Protein AF-A0A970NNS0-F1 (afdb_monomer)

pLDDT: mean 78.17, std 20.93, range [29.55, 96.88]

Solvent-accessible surface area (backbone atoms only — not comparable to full-atom values): 9119 Å² total; per-residue (Å²): 135,79,65,72,84,38,67,51,50,47,47,44,73,63,55,69,62,63,61,52,45,69,67,48,51,82,78,51,70,90,85,66,79,78,85,75,75,59,60,56,36,58,53,32,49,55,51,50,19,60,43,64,71,52,51,61,59,55,40,35,54,49,34,34,76,29,63,53,49,33,37,39,23,68,41,93,63,87,61,86,54,67,91,65,60,51,66,54,57,56,52,48,51,64,69,51,36,69,69,43,53,50,51,55,48,54,51,54,48,52,69,65,41,76,84,50,99,66,99,72,82,74,92,60,99,73,74,76,66,82,58,68,62,50,62,71,58,51,51,50,54,52,51,52,57,60,63,74,73,111

Radius of gyration: 15.97 Å; Cα contacts (8 Å, |Δi|>4): 117; chains: 1; bounding box: 43×49×34 Å

Structure (mmCIF, N/CA/C/O backbone):
data_AF-A0A970NNS0-F1
#
_entry.id   AF-A0A970NNS0-F1
#
loop_
_atom_site.group_PDB
_atom_site.id
_atom_site.type_symbol
_atom_site.label_atom_id
_atom_site.label_alt_id
_atom_site.label_comp_id
_atom_site.label_asym_id
_atom_site.label_entity_id
_atom_site.label_seq_id
_atom_site.pdbx_PDB_ins_code
_atom_site.Cartn_x
_atom_site.Cartn_y
_atom_site.Cartn_z
_atom_site.occupancy
_atom_site.B_iso_or_equiv
_atom_site.auth_seq_id
_atom_site.auth_comp_id
_atom_site.auth_asym_id
_atom_site.auth_atom_id
_atom_site.pdbx_PDB_model_num
ATOM 1 N N . MET A 1 1 ? 9.851 8.529 -17.267 1.00 74.94 1 MET A N 1
ATOM 2 C CA . MET A 1 1 ? 10.029 7.062 -17.337 1.00 74.94 1 MET A CA 1
ATOM 3 C C . MET A 1 1 ? 10.817 6.638 -16.104 1.00 74.94 1 MET A C 1
ATOM 5 O O . MET A 1 1 ? 11.826 7.276 -15.828 1.00 74.94 1 MET A O 1
ATOM 9 N N . LEU A 1 2 ? 10.330 5.671 -15.319 1.00 88.50 2 LEU A N 1
ATOM 10 C CA . LEU A 1 2 ? 11.005 5.225 -14.089 1.00 88.50 2 LEU A CA 1
ATOM 11 C C . LEU A 1 2 ? 12.182 4.299 -14.409 1.00 88.50 2 LEU A C 1
ATOM 13 O O . LEU A 1 2 ? 12.150 3.570 -15.401 1.00 88.50 2 LEU A O 1
ATOM 17 N N . ASN A 1 3 ? 13.219 4.313 -13.568 1.00 91.50 3 ASN A N 1
ATOM 18 C CA . ASN A 1 3 ? 14.335 3.387 -13.714 1.00 91.50 3 ASN A CA 1
ATOM 19 C C . ASN A 1 3 ? 13.899 1.979 -13.289 1.00 91.50 3 ASN A C 1
ATOM 21 O O . ASN A 1 3 ? 13.630 1.737 -12.113 1.00 91.50 3 ASN A O 1
ATOM 25 N N . GLN A 1 4 ? 13.899 1.040 -14.234 1.00 92.50 4 GLN A N 1
ATOM 26 C CA . GLN A 1 4 ? 13.478 -0.344 -13.998 1.00 92.50 4 GLN A CA 1
ATOM 27 C C . GLN A 1 4 ? 14.409 -1.117 -13.053 1.00 92.50 4 GLN A C 1
ATOM 29 O O . GLN A 1 4 ? 14.018 -2.137 -12.499 1.00 92.50 4 GLN A O 1
ATOM 34 N N . LYS A 1 5 ? 15.636 -0.625 -12.840 1.00 90.81 5 LYS A N 1
ATOM 35 C CA . LYS A 1 5 ? 16.591 -1.193 -11.878 1.00 90.81 5 LYS A CA 1
ATOM 36 C C . LYS A 1 5 ? 16.360 -0.699 -10.449 1.00 90.81 5 LYS A C 1
ATOM 38 O O . LYS A 1 5 ? 17.057 -1.136 -9.537 1.00 90.81 5 LYS A O 1
ATOM 43 N N . HIS A 1 6 ? 15.440 0.244 -10.240 1.00 88.19 6 HIS A N 1
ATOM 44 C CA . HIS A 1 6 ? 15.153 0.742 -8.903 1.00 88.19 6 HIS A CA 1
ATOM 45 C C . HIS A 1 6 ? 14.468 -0.354 -8.066 1.00 88.19 6 HIS A C 1
ATOM 47 O O . HIS A 1 6 ? 13.504 -0.953 -8.545 1.00 88.19 6 HIS A O 1
ATOM 53 N N . PRO A 1 7 ? 14.879 -0.598 -6.809 1.00 87.81 7 PRO A N 1
ATOM 54 C CA . PRO A 1 7 ? 14.345 -1.721 -6.041 1.00 87.81 7 PRO A CA 1
ATOM 55 C C . PRO A 1 7 ? 12.830 -1.698 -5.835 1.00 87.81 7 PRO A C 1
ATOM 57 O O . PRO A 1 7 ? 12.196 -2.730 -5.998 1.00 87.81 7 PRO A O 1
ATOM 60 N N . LEU A 1 8 ? 12.225 -0.529 -5.586 1.00 89.81 8 LEU A N 1
ATOM 61 C CA . LEU A 1 8 ? 10.759 -0.423 -5.495 1.00 89.81 8 LEU A CA 1
ATOM 62 C C . LEU A 1 8 ? 10.052 -0.702 -6.826 1.00 89.81 8 LEU A C 1
ATOM 64 O O . LEU A 1 8 ? 8.944 -1.221 -6.816 1.00 89.81 8 LEU A O 1
ATOM 68 N N . PHE A 1 9 ? 10.685 -0.397 -7.964 1.00 91.94 9 PHE A N 1
ATOM 69 C CA . PHE A 1 9 ? 10.123 -0.737 -9.271 1.00 91.94 9 PHE A CA 1
ATOM 70 C C . PHE A 1 9 ? 10.100 -2.257 -9.451 1.00 91.94 9 PHE A C 1
ATOM 72 O O . PHE A 1 9 ? 9.085 -2.826 -9.839 1.00 91.94 9 PHE A O 1
ATOM 79 N N . ILE A 1 10 ? 11.211 -2.922 -9.132 1.00 90.50 10 ILE A N 1
ATOM 80 C CA . ILE A 1 10 ? 11.314 -4.384 -9.198 1.00 90.50 10 ILE A CA 1
ATOM 81 C C . ILE A 1 10 ? 10.311 -5.022 -8.235 1.00 90.50 10 ILE A C 1
ATOM 83 O O . ILE A 1 10 ? 9.581 -5.926 -8.627 1.00 90.50 10 ILE A O 1
ATOM 87 N N . LEU A 1 11 ? 10.241 -4.524 -6.998 1.00 90.62 11 LEU A N 1
ATOM 88 C CA . LEU A 1 11 ? 9.341 -5.037 -5.972 1.00 90.62 11 LEU A CA 1
ATOM 89 C C . LEU A 1 11 ? 7.878 -4.910 -6.405 1.00 90.62 11 LEU A C 1
ATOM 91 O O . LEU A 1 11 ? 7.153 -5.896 -6.350 1.00 90.62 11 LEU A O 1
ATOM 95 N N . ALA A 1 12 ? 7.475 -3.750 -6.932 1.00 92.56 12 ALA A N 1
ATOM 96 C CA . ALA A 1 12 ? 6.123 -3.524 -7.444 1.00 92.56 12 ALA A CA 1
ATOM 97 C C . ALA A 1 12 ? 5.711 -4.556 -8.502 1.00 92.56 12 ALA A C 1
ATOM 99 O O . ALA A 1 12 ? 4.554 -4.947 -8.560 1.00 92.56 12 ALA A O 1
ATOM 100 N N . ASN A 1 13 ? 6.656 -5.017 -9.324 1.00 93.12 13 ASN A N 1
ATOM 101 C CA . ASN A 1 13 ? 6.398 -6.008 -10.368 1.00 93.12 13 ASN A CA 1
ATOM 102 C C . ASN A 1 13 ? 6.518 -7.467 -9.879 1.00 93.12 13 ASN A C 1
ATOM 104 O O . ASN A 1 13 ? 6.141 -8.379 -10.609 1.00 93.12 13 ASN A O 1
ATOM 108 N N . LYS A 1 14 ? 7.041 -7.706 -8.668 1.00 92.56 14 LYS A N 1
ATOM 109 C CA . LYS A 1 14 ? 7.109 -9.038 -8.040 1.00 92.56 14 LYS A CA 1
ATOM 110 C C . LYS A 1 14 ? 5.888 -9.350 -7.169 1.00 92.56 14 LYS A C 1
ATOM 112 O O . LYS A 1 14 ? 5.529 -10.523 -7.043 1.00 92.56 14 LYS A O 1
ATOM 117 N N . VAL A 1 15 ? 5.281 -8.329 -6.561 1.00 92.38 15 VAL A N 1
ATOM 118 C CA . VAL A 1 15 ? 4.090 -8.481 -5.713 1.00 92.38 15 VAL A CA 1
ATOM 119 C C . VAL A 1 15 ? 2.917 -9.017 -6.535 1.00 92.38 15 VAL A C 1
ATOM 121 O O . VAL A 1 15 ? 2.566 -8.467 -7.578 1.00 92.38 15 VAL A O 1
ATOM 124 N N . ALA A 1 16 ? 2.280 -10.079 -6.048 1.00 94.19 16 ALA A N 1
ATOM 125 C CA . ALA A 1 16 ? 1.083 -10.660 -6.641 1.00 94.19 16 ALA A CA 1
ATOM 126 C C . ALA A 1 16 ? -0.162 -9.862 -6.221 1.00 94.19 16 ALA A C 1
ATOM 128 O O . ALA A 1 16 ? -0.974 -10.323 -5.428 1.00 94.19 16 ALA A O 1
ATOM 129 N N . TRP A 1 17 ? -0.316 -8.637 -6.733 1.00 94.69 17 TRP A N 1
ATOM 130 C CA . TRP A 1 17 ? -1.367 -7.703 -6.297 1.00 94.69 17 TRP A CA 1
ATOM 131 C C . TRP A 1 17 ? -2.796 -8.256 -6.383 1.00 94.69 17 TRP A C 1
ATOM 133 O O . TRP A 1 17 ? -3.651 -7.887 -5.578 1.00 94.69 17 TRP A O 1
ATOM 143 N N . ASN A 1 18 ? -3.051 -9.169 -7.320 1.00 94.75 18 ASN A N 1
ATOM 144 C CA . ASN A 1 18 ? -4.353 -9.804 -7.507 1.00 94.75 18 ASN A CA 1
ATOM 145 C C . ASN A 1 18 ? -4.829 -10.575 -6.267 1.00 94.75 18 ASN A C 1
ATOM 147 O O . ASN A 1 18 ? -6.027 -10.589 -6.007 1.00 94.75 18 ASN A O 1
ATOM 151 N N . ILE A 1 19 ? -3.921 -11.149 -5.465 1.00 94.88 19 ILE A N 1
ATOM 152 C CA . ILE A 1 19 ? -4.312 -11.877 -4.247 1.00 94.88 19 ILE A CA 1
ATOM 153 C C . ILE A 1 19 ? -4.980 -10.941 -3.233 1.00 94.88 19 ILE A C 1
ATOM 155 O O . ILE A 1 19 ? -5.904 -11.338 -2.529 1.00 94.88 19 ILE A O 1
ATOM 159 N N . PHE A 1 20 ? -4.531 -9.683 -3.172 1.00 95.25 20 PHE A N 1
ATOM 160 C CA . PHE A 1 20 ? -5.091 -8.680 -2.272 1.00 95.25 20 PHE A CA 1
ATOM 161 C C . PHE A 1 20 ? -6.415 -8.146 -2.791 1.00 95.25 20 PHE A C 1
ATOM 163 O O . PHE A 1 20 ? -7.340 -7.960 -2.007 1.00 95.25 20 PHE A O 1
ATOM 170 N N . GLU A 1 21 ? -6.519 -7.921 -4.101 1.00 93.19 21 GLU A N 1
ATOM 171 C CA . GLU A 1 21 ? -7.785 -7.547 -4.732 1.00 93.19 21 GLU A CA 1
ATOM 172 C C . GLU A 1 21 ? -8.846 -8.626 -4.468 1.00 93.19 21 GLU A C 1
ATOM 174 O O . GLU A 1 21 ? -9.909 -8.324 -3.937 1.00 93.19 21 GLU A O 1
ATOM 179 N N . GLU A 1 22 ? -8.544 -9.900 -4.724 1.00 94.19 22 GLU A N 1
ATOM 180 C CA . GLU A 1 22 ? -9.473 -11.011 -4.475 1.00 94.19 22 GLU A CA 1
ATOM 181 C C . GLU A 1 22 ? -9.868 -11.133 -2.995 1.00 94.19 22 GLU A C 1
ATOM 183 O O . GLU A 1 22 ? -11.047 -11.319 -2.682 1.00 94.19 22 GLU A O 1
ATOM 188 N N . ALA A 1 23 ? -8.908 -10.982 -2.077 1.00 93.75 23 ALA A N 1
ATOM 189 C CA . ALA A 1 23 ? -9.152 -11.113 -0.643 1.00 93.75 23 ALA A CA 1
ATOM 190 C C . ALA A 1 23 ? -9.901 -9.915 -0.036 1.00 93.75 23 ALA A C 1
ATOM 192 O O . ALA A 1 23 ? -10.740 -10.094 0.850 1.00 93.75 23 ALA A O 1
ATOM 193 N N . PHE A 1 24 ? -9.599 -8.687 -0.467 1.00 94.25 24 PHE A N 1
ATOM 194 C CA . PHE A 1 24 ? -10.069 -7.470 0.203 1.00 94.25 24 PHE A CA 1
ATOM 195 C C . PHE A 1 24 ? -11.222 -6.773 -0.520 1.00 94.25 24 PHE A C 1
ATOM 197 O O . PHE A 1 24 ? -11.969 -6.035 0.125 1.00 94.25 24 PHE A O 1
ATOM 204 N N . LEU A 1 25 ? -11.445 -7.035 -1.811 1.00 91.81 25 LEU A N 1
ATOM 205 C CA . LEU A 1 25 ? -12.583 -6.477 -2.548 1.00 91.81 25 LEU A CA 1
ATOM 206 C C . LEU A 1 25 ? -13.949 -6.838 -1.929 1.00 91.81 25 LEU A C 1
ATOM 208 O O . LEU A 1 25 ? -14.815 -5.96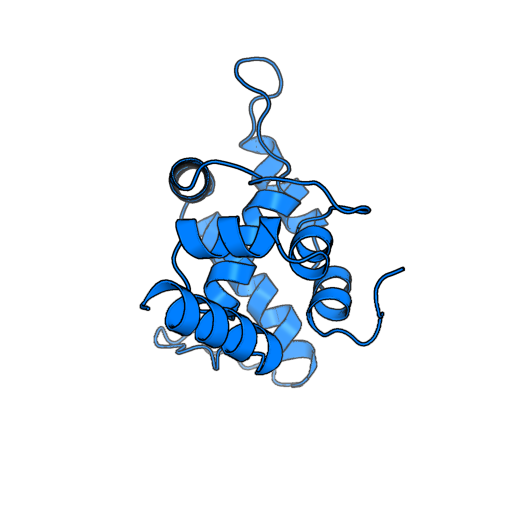1 -1.899 1.00 91.81 25 LEU A O 1
ATOM 212 N N . PRO A 1 26 ? -14.183 -8.047 -1.373 1.00 91.38 26 PRO A N 1
ATOM 213 C CA . PRO A 1 26 ? -15.429 -8.350 -0.661 1.00 91.38 26 PRO A CA 1
ATOM 214 C C . PRO A 1 26 ? -15.665 -7.481 0.584 1.00 91.38 26 PRO A C 1
ATOM 216 O O . PRO A 1 26 ? -16.808 -7.299 0.998 1.00 91.38 26 PRO A O 1
ATOM 219 N N . LEU A 1 27 ? -14.603 -6.919 1.172 1.00 88.69 27 LEU A N 1
ATOM 220 C CA . LEU A 1 27 ? -14.676 -6.032 2.340 1.00 88.69 27 LEU A CA 1
ATOM 221 C C . LEU A 1 27 ? -15.041 -4.589 1.956 1.00 88.69 27 LEU A C 1
ATOM 223 O O . LEU A 1 27 ? -15.236 -3.738 2.828 1.00 88.69 27 LEU A O 1
ATOM 227 N N . TYR A 1 28 ? -15.092 -4.287 0.658 1.00 85.38 28 TYR A N 1
ATOM 228 C CA . TYR A 1 28 ? -15.399 -2.968 0.129 1.00 85.38 28 TYR A CA 1
ATOM 229 C C . TYR A 1 28 ? -16.880 -2.881 -0.246 1.00 85.38 28 TYR A C 1
ATOM 231 O O . TYR A 1 28 ? -17.413 -3.697 -0.999 1.00 85.38 28 TYR A O 1
ATOM 239 N N . CYS A 1 29 ? -17.563 -1.848 0.251 1.00 79.31 29 CYS A N 1
ATOM 240 C CA . CYS A 1 29 ? -18.946 -1.597 -0.138 1.00 79.31 29 CYS A CA 1
ATOM 241 C C . CYS A 1 29 ? -18.987 -1.004 -1.553 1.00 79.31 29 CYS A C 1
ATOM 243 O O . CYS A 1 29 ? -18.454 0.077 -1.789 1.00 79.31 29 CYS A O 1
ATOM 245 N N . LYS A 1 30 ? -19.642 -1.698 -2.492 1.00 71.19 30 LYS A N 1
ATOM 246 C CA . LYS A 1 30 ? -19.752 -1.255 -3.895 1.00 71.19 30 LYS A CA 1
ATOM 247 C C . LYS A 1 30 ? -20.766 -0.130 -4.119 1.00 71.19 30 LYS A C 1
ATOM 249 O O . LYS A 1 30 ? -20.698 0.536 -5.143 1.00 71.19 30 LYS A O 1
ATOM 254 N N . VAL A 1 31 ? -21.734 0.030 -3.215 1.00 66.44 31 VAL A N 1
ATOM 255 C CA . VAL A 1 31 ? -22.976 0.771 -3.510 1.00 66.44 31 VAL A CA 1
ATOM 256 C C . VAL A 1 31 ? -23.160 2.004 -2.622 1.00 66.44 31 VAL A C 1
ATOM 258 O O . VAL A 1 31 ? -23.754 2.978 -3.071 1.00 66.44 31 VAL A O 1
ATOM 261 N N . ASN A 1 32 ? -22.612 2.014 -1.400 1.00 68.56 32 ASN A N 1
ATOM 262 C CA . ASN A 1 32 ? -22.870 3.074 -0.422 1.00 68.56 32 ASN A CA 1
ATOM 263 C C . ASN A 1 32 ? -21.578 3.666 0.167 1.00 68.56 32 ASN A C 1
ATOM 265 O O . ASN A 1 32 ? -20.667 2.933 0.550 1.00 68.56 32 ASN A O 1
ATOM 269 N N . GLY A 1 33 ? -21.560 4.993 0.340 1.00 68.00 33 GLY A N 1
ATOM 270 C CA . GLY A 1 33 ? -20.512 5.732 1.058 1.00 68.00 33 GLY A CA 1
ATOM 271 C C . GLY A 1 33 ? -19.457 6.398 0.164 1.00 68.00 33 GLY A C 1
ATOM 272 O O . GLY A 1 33 ? -19.587 6.450 -1.057 1.00 68.00 33 GLY A O 1
ATOM 273 N N . ARG A 1 34 ? -18.406 6.948 0.794 1.00 66.94 34 ARG A N 1
ATOM 274 C CA . ARG A 1 34 ? -17.235 7.503 0.090 1.00 66.94 34 ARG A CA 1
ATOM 275 C C . ARG A 1 34 ? -16.537 6.367 -0.674 1.00 66.94 34 ARG A C 1
ATOM 277 O O . ARG A 1 34 ? -16.307 5.326 -0.054 1.00 66.94 34 ARG A O 1
ATOM 284 N N . PRO A 1 35 ? -16.161 6.560 -1.955 1.00 73.38 35 PRO A N 1
ATOM 285 C CA . PRO A 1 35 ? -15.415 5.560 -2.707 1.00 73.38 35 PRO A CA 1
ATOM 286 C C . PRO A 1 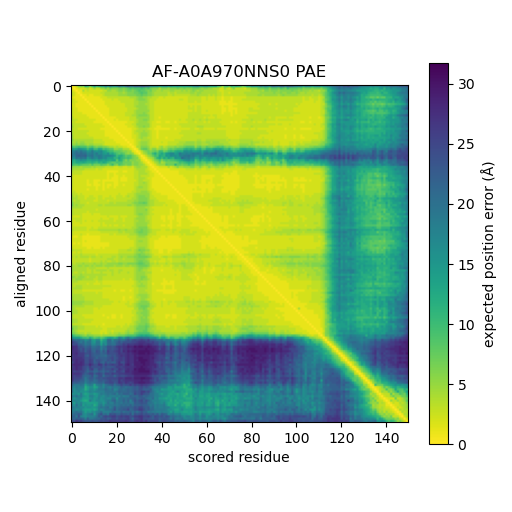35 ? -14.185 5.125 -1.920 1.00 73.38 35 PRO A C 1
ATOM 288 O O . PRO A 1 35 ? -13.398 5.958 -1.461 1.00 73.38 35 PRO A O 1
ATOM 291 N N . ALA A 1 36 ? -14.054 3.821 -1.721 1.00 81.38 36 ALA A N 1
ATOM 292 C CA . ALA A 1 36 ? -12.915 3.282 -1.012 1.00 81.38 36 ALA A CA 1
ATOM 293 C C . ALA A 1 36 ? -11.646 3.431 -1.867 1.00 81.38 36 ALA A C 1
ATOM 295 O O . ALA A 1 36 ? -11.687 3.344 -3.094 1.00 81.38 36 ALA A O 1
ATOM 296 N N . LYS A 1 37 ? -10.516 3.687 -1.204 1.00 89.81 37 LYS A N 1
ATOM 297 C CA . LYS A 1 37 ? -9.209 3.833 -1.853 1.00 89.81 37 LYS A CA 1
ATOM 298 C C . LYS A 1 37 ? -8.771 2.516 -2.506 1.00 89.81 37 LYS A C 1
ATOM 300 O O . LYS A 1 37 ? -9.054 1.473 -1.912 1.00 89.81 37 LYS A O 1
ATOM 305 N N . PRO A 1 38 ? -8.063 2.545 -3.652 1.00 93.94 38 PRO A N 1
ATOM 306 C CA . PRO A 1 38 ? -7.571 1.334 -4.310 1.00 93.94 38 PRO A CA 1
ATOM 307 C C . PRO A 1 38 ? -6.868 0.391 -3.329 1.00 93.94 38 PRO A C 1
ATOM 309 O O . PRO A 1 38 ? -6.113 0.847 -2.467 1.00 93.94 38 PRO A O 1
ATOM 312 N N . ILE A 1 39 ? -7.115 -0.915 -3.436 1.00 94.69 39 ILE A N 1
ATOM 313 C CA . ILE A 1 39 ? -6.547 -1.892 -2.498 1.00 94.69 39 ILE A CA 1
ATOM 314 C C . ILE A 1 39 ? -5.022 -1.909 -2.622 1.00 94.69 39 ILE A C 1
ATOM 316 O O . ILE A 1 39 ? -4.335 -1.842 -1.602 1.00 94.69 39 ILE A O 1
ATOM 320 N N . GLN A 1 40 ? -4.497 -1.883 -3.850 1.00 96.06 40 GLN A N 1
ATOM 321 C CA . GLN A 1 40 ? -3.059 -1.773 -4.104 1.00 96.06 40 GLN A CA 1
ATOM 322 C C . GLN A 1 40 ? -2.415 -0.557 -3.415 1.00 96.06 40 GLN A C 1
ATOM 324 O O . GLN A 1 40 ? -1.339 -0.689 -2.834 1.00 96.06 40 GLN A O 1
ATOM 329 N N . LEU A 1 41 ? -3.083 0.603 -3.404 1.00 96.69 41 LEU A N 1
ATOM 330 C CA . LEU A 1 41 ? -2.585 1.798 -2.717 1.00 96.69 41 LEU A CA 1
ATOM 331 C C . LEU A 1 41 ? -2.458 1.551 -1.211 1.00 96.69 41 LEU A C 1
ATOM 333 O O . LEU A 1 41 ? -1.399 1.784 -0.629 1.00 96.69 41 LEU A O 1
ATOM 337 N N . MET A 1 42 ? -3.524 1.048 -0.587 1.00 96.88 42 MET A N 1
ATOM 338 C CA . MET A 1 42 ? -3.570 0.838 0.862 1.00 96.88 42 MET A CA 1
ATOM 339 C C . MET A 1 42 ? -2.582 -0.241 1.315 1.00 96.88 42 MET A C 1
ATOM 341 O O . MET A 1 42 ? -1.853 -0.042 2.286 1.00 96.88 42 MET A O 1
ATOM 345 N N . VAL A 1 43 ? -2.516 -1.364 0.595 1.00 96.38 43 VAL A N 1
ATOM 346 C CA . VAL A 1 43 ? -1.555 -2.442 0.869 1.00 96.38 43 VAL A CA 1
ATOM 347 C C . VAL A 1 43 ? -0.127 -1.964 0.629 1.00 96.38 43 VAL A C 1
ATOM 349 O O . VAL A 1 43 ? 0.735 -2.174 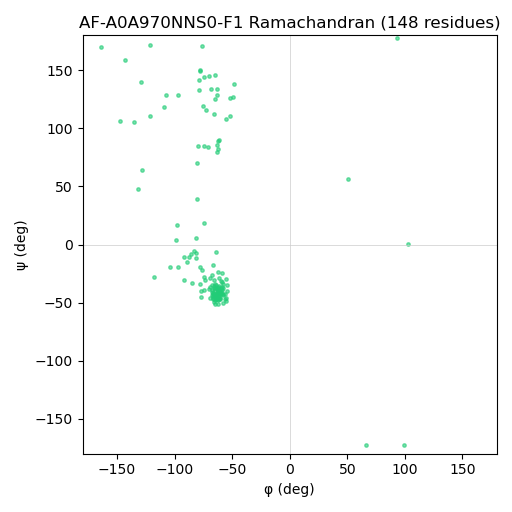1.480 1.00 96.38 43 VAL A O 1
ATOM 352 N N . GLY A 1 44 ? 0.115 -1.256 -0.477 1.00 95.94 44 GLY A N 1
ATOM 353 C CA . GLY A 1 44 ? 1.423 -0.702 -0.805 1.00 95.94 44 GLY A CA 1
ATOM 354 C C . GLY A 1 44 ? 1.941 0.247 0.277 1.00 95.94 44 GLY A C 1
ATOM 355 O O . GLY A 1 44 ? 3.094 0.129 0.684 1.00 95.94 44 GLY A O 1
ATOM 356 N N . LEU A 1 45 ? 1.088 1.122 0.822 1.00 95.75 45 LEU A N 1
ATOM 357 C CA . LEU A 1 45 ? 1.453 2.009 1.934 1.00 95.75 45 LEU A CA 1
ATOM 358 C C . LEU A 1 45 ? 1.804 1.228 3.207 1.00 95.75 45 LEU A C 1
ATOM 360 O O . LEU A 1 45 ? 2.789 1.556 3.866 1.00 95.75 45 LEU A O 1
ATOM 364 N N . LEU A 1 46 ? 1.054 0.172 3.545 1.00 94.06 46 LEU A N 1
ATOM 365 C CA . LEU A 1 46 ? 1.389 -0.681 4.691 1.00 94.06 46 LEU A CA 1
ATOM 366 C C . LEU A 1 46 ? 2.725 -1.406 4.490 1.00 94.06 46 LEU A C 1
ATOM 368 O O . LEU A 1 46 ? 3.557 -1.408 5.394 1.00 94.06 46 LEU A O 1
ATOM 372 N N . MET A 1 47 ? 2.975 -1.963 3.305 1.00 91.62 47 MET A N 1
ATOM 373 C CA . MET A 1 47 ? 4.252 -2.609 2.990 1.00 91.62 47 MET A CA 1
ATOM 374 C C . MET A 1 47 ? 5.417 -1.612 3.037 1.00 91.62 47 MET A C 1
ATOM 376 O O . MET A 1 47 ? 6.428 -1.883 3.681 1.00 91.62 47 MET A O 1
ATOM 380 N N . LEU A 1 48 ? 5.278 -0.433 2.419 1.00 91.19 48 LEU A N 1
ATOM 381 C CA . LEU A 1 48 ? 6.303 0.618 2.443 1.00 91.19 48 LEU A CA 1
ATOM 382 C C . LEU A 1 48 ? 6.610 1.073 3.867 1.00 91.19 48 LEU A C 1
ATOM 384 O O . LEU A 1 48 ? 7.778 1.230 4.217 1.00 91.19 48 LEU A O 1
ATOM 388 N N . LYS A 1 49 ? 5.578 1.232 4.699 1.00 89.31 49 LYS A N 1
ATOM 389 C CA . LYS A 1 49 ? 5.729 1.557 6.115 1.00 89.31 49 LYS A CA 1
ATOM 390 C C . LYS A 1 49 ? 6.606 0.530 6.832 1.00 89.31 49 LYS A C 1
ATOM 392 O O . LYS A 1 49 ? 7.516 0.926 7.559 1.00 89.31 49 LYS A O 1
ATOM 397 N N . HIS A 1 50 ? 6.355 -0.763 6.616 1.00 84.44 50 HIS A N 1
ATOM 398 C CA . HIS A 1 50 ? 7.140 -1.846 7.214 1.00 84.44 50 HIS A CA 1
ATOM 399 C C . HIS A 1 50 ? 8.581 -1.873 6.686 1.00 84.44 50 HIS A C 1
ATOM 401 O O . HIS A 1 50 ? 9.520 -1.899 7.477 1.00 84.44 50 HIS A O 1
ATOM 407 N N . ILE A 1 51 ? 8.769 -1.760 5.367 1.00 82.62 51 ILE A N 1
ATOM 408 C CA . ILE A 1 51 ? 10.091 -1.746 4.715 1.00 82.62 51 ILE A CA 1
ATOM 409 C C . ILE A 1 51 ? 10.945 -0.560 5.188 1.00 82.62 51 ILE A C 1
ATOM 411 O O . ILE A 1 51 ? 12.154 -0.686 5.379 1.00 82.62 51 ILE A O 1
ATOM 415 N N . CYS A 1 52 ? 10.329 0.609 5.368 1.00 80.12 52 CYS A N 1
ATOM 416 C CA . CYS A 1 52 ? 11.035 1.835 5.740 1.00 80.12 52 CYS A CA 1
ATOM 417 C C . CYS A 1 52 ? 11.107 2.048 7.257 1.00 80.12 52 CYS A C 1
ATOM 419 O O . CYS A 1 52 ? 11.843 2.929 7.702 1.00 80.12 52 CYS A O 1
ATOM 421 N N . ASN A 1 53 ? 10.362 1.255 8.033 1.00 83.25 53 ASN A N 1
ATOM 422 C CA . ASN A 1 53 ? 10.187 1.389 9.476 1.00 83.25 53 ASN A CA 1
ATOM 423 C C . ASN A 1 53 ? 9.798 2.821 9.898 1.00 83.25 53 ASN A C 1
ATOM 425 O O . ASN A 1 53 ? 10.494 3.476 10.676 1.00 83.25 53 ASN A O 1
ATOM 429 N N . VAL A 1 54 ? 8.699 3.325 9.332 1.00 86.50 54 VAL A N 1
ATOM 430 C CA . VAL A 1 54 ? 8.186 4.688 9.563 1.00 86.50 54 VAL A CA 1
ATOM 431 C C . VAL A 1 54 ? 6.753 4.680 10.113 1.00 86.50 54 VAL A C 1
ATOM 433 O O . VAL A 1 54 ? 6.110 3.633 10.197 1.00 86.50 54 VAL A O 1
ATOM 436 N N . SER A 1 55 ? 6.243 5.845 10.525 1.00 88.81 55 SER A N 1
ATOM 437 C CA . SER A 1 55 ? 4.841 6.001 10.936 1.00 88.81 55 SER A CA 1
ATOM 438 C C . SER A 1 55 ? 3.886 6.039 9.734 1.00 88.81 55 SER A C 1
ATOM 440 O O . SER A 1 55 ? 4.320 6.098 8.581 1.00 88.81 55 SER A O 1
ATOM 442 N N . ASP A 1 56 ? 2.578 5.995 10.007 1.00 91.19 56 ASP A N 1
ATOM 443 C CA . ASP A 1 56 ? 1.547 6.123 8.969 1.00 91.19 56 ASP A CA 1
ATOM 444 C C . ASP A 1 56 ? 1.615 7.504 8.289 1.00 91.19 56 ASP A C 1
ATOM 446 O O . ASP A 1 56 ? 1.474 7.606 7.076 1.00 91.19 56 ASP A O 1
ATOM 450 N N . GLU A 1 57 ? 1.888 8.561 9.052 1.00 92.81 57 GLU A N 1
ATOM 451 C CA . GLU A 1 57 ? 2.028 9.932 8.552 1.00 92.81 57 GLU A CA 1
ATOM 452 C C . GLU A 1 57 ? 3.249 10.050 7.632 1.00 92.81 57 GLU A C 1
ATOM 454 O O . GLU A 1 57 ? 3.140 10.495 6.491 1.00 92.81 57 GLU A O 1
ATOM 459 N N . ASN A 1 58 ? 4.399 9.546 8.084 1.00 90.38 58 ASN A N 1
ATOM 460 C CA . ASN A 1 58 ? 5.641 9.645 7.325 1.00 90.38 58 ASN A CA 1
ATOM 461 C C . ASN A 1 58 ? 5.590 8.855 6.010 1.00 90.38 58 ASN A C 1
ATOM 463 O O . ASN A 1 58 ? 6.138 9.312 5.009 1.00 90.38 58 ASN A O 1
ATOM 467 N N . VAL A 1 59 ? 4.958 7.672 5.971 1.00 93.50 59 VAL A N 1
ATOM 468 C CA . VAL A 1 59 ? 4.855 6.915 4.707 1.00 93.50 59 VAL A CA 1
ATOM 469 C C . VAL A 1 59 ? 3.967 7.637 3.688 1.00 93.50 59 VAL A C 1
ATOM 471 O O . VAL A 1 59 ? 4.255 7.608 2.492 1.00 93.50 59 VAL A O 1
ATOM 474 N N . ILE A 1 60 ? 2.920 8.319 4.155 1.00 94.38 60 ILE A N 1
ATOM 475 C CA . ILE A 1 60 ? 2.003 9.110 3.326 1.00 94.38 60 ILE A CA 1
ATOM 476 C C . ILE A 1 60 ? 2.728 10.328 2.737 1.00 94.38 60 ILE A C 1
ATOM 478 O O . ILE A 1 60 ? 2.601 10.597 1.540 1.00 94.38 60 ILE A O 1
ATOM 482 N N . GLU A 1 61 ? 3.535 11.025 3.537 1.00 92.56 61 GLU A N 1
ATOM 483 C CA . GLU A 1 61 ? 4.371 12.137 3.065 1.00 92.56 61 GLU A CA 1
ATOM 484 C C . GLU A 1 61 ? 5.398 11.659 2.033 1.00 92.56 61 GLU A C 1
ATOM 486 O O . GLU A 1 61 ? 5.472 12.202 0.930 1.00 92.56 61 GLU A O 1
ATOM 491 N N . GLN A 1 62 ? 6.111 10.568 2.321 1.00 90.69 62 GLN A N 1
ATOM 492 C CA . GLN A 1 62 ? 7.082 9.984 1.391 1.00 90.69 62 GLN A CA 1
ATOM 493 C C . GLN A 1 62 ? 6.460 9.553 0.071 1.00 90.69 62 GLN A C 1
ATOM 495 O O . GLN A 1 62 ? 7.081 9.689 -0.984 1.00 90.69 62 GLN A O 1
ATOM 500 N N . TRP A 1 63 ? 5.238 9.026 0.115 1.00 94.88 63 TRP A N 1
ATOM 501 C CA . TRP A 1 63 ? 4.491 8.695 -1.086 1.00 94.88 63 TRP A CA 1
ATOM 502 C C . TRP A 1 63 ? 4.240 9.936 -1.950 1.00 94.88 63 TRP A C 1
ATOM 504 O O . TRP A 1 63 ? 4.402 9.877 -3.167 1.00 94.88 63 TRP A O 1
ATOM 514 N N . SER A 1 64 ? 3.911 11.077 -1.339 1.00 93.62 64 SER A N 1
ATOM 515 C CA . SER A 1 64 ? 3.608 12.318 -2.069 1.00 93.62 64 SER A CA 1
ATOM 516 C C . SER A 1 64 ? 4.823 12.919 -2.786 1.00 93.62 64 SER A C 1
ATOM 518 O O . SER A 1 64 ? 4.677 13.573 -3.818 1.00 93.62 64 SER A O 1
ATOM 520 N N . GLU A 1 65 ? 6.028 12.649 -2.282 1.00 90.44 65 GLU A N 1
ATOM 521 C CA . GLU A 1 65 ? 7.282 13.202 -2.802 1.00 90.44 65 GLU A CA 1
ATOM 522 C C . GLU A 1 65 ? 8.015 12.252 -3.762 1.00 90.44 65 GLU A C 1
ATOM 524 O O . GLU A 1 65 ? 8.862 12.687 -4.547 1.00 90.44 65 GLU A O 1
ATOM 529 N N . ASN A 1 66 ? 7.712 10.948 -3.727 1.00 91.31 66 ASN A N 1
ATOM 530 C CA . ASN A 1 66 ? 8.514 9.928 -4.398 1.00 91.31 66 ASN A CA 1
ATOM 531 C C . ASN A 1 66 ? 7.720 9.116 -5.430 1.00 91.31 66 ASN A C 1
ATOM 533 O O . ASN A 1 66 ? 6.928 8.236 -5.095 1.00 91.31 66 ASN A O 1
ATOM 537 N N . ASN A 1 67 ? 8.040 9.321 -6.710 1.00 94.38 67 ASN A N 1
ATOM 538 C CA . ASN A 1 67 ? 7.409 8.613 -7.828 1.00 94.38 67 ASN A CA 1
ATOM 539 C C . ASN A 1 67 ? 7.557 7.077 -7.785 1.00 94.38 67 ASN A C 1
ATOM 541 O O . ASN A 1 67 ? 6.714 6.379 -8.343 1.00 94.38 67 ASN A O 1
ATOM 545 N N . TYR A 1 68 ? 8.577 6.531 -7.116 1.00 94.25 68 TYR A N 1
ATOM 546 C CA . TYR A 1 68 ? 8.731 5.087 -6.948 1.00 94.25 68 TYR A CA 1
ATOM 547 C C . TYR A 1 68 ? 7.799 4.539 -5.870 1.00 94.25 68 TYR A C 1
ATOM 549 O O . TYR A 1 68 ? 7.321 3.417 -6.016 1.00 94.25 68 TYR A O 1
ATOM 557 N N . CYS A 1 69 ? 7.521 5.315 -4.818 1.00 94.31 69 CYS A N 1
ATOM 558 C CA . CYS A 1 69 ? 6.511 4.961 -3.821 1.00 94.31 69 CYS A CA 1
ATOM 559 C C . CYS A 1 69 ? 5.113 4.986 -4.450 1.00 94.31 69 CYS A C 1
ATOM 561 O O . CYS A 1 69 ? 4.345 4.046 -4.263 1.00 94.31 69 CYS A O 1
ATOM 563 N N . GLN A 1 70 ? 4.823 6.003 -5.268 1.00 96.12 70 GLN A N 1
ATOM 564 C CA . GLN A 1 70 ? 3.561 6.088 -6.011 1.00 96.12 70 GLN A CA 1
ATOM 565 C C . GLN A 1 70 ? 3.383 4.906 -6.961 1.00 96.12 70 GLN A C 1
ATOM 567 O O . GLN A 1 70 ? 2.349 4.243 -6.935 1.00 96.12 70 GLN A O 1
ATOM 572 N N . TYR A 1 71 ? 4.427 4.580 -7.724 1.00 96.25 71 TYR A N 1
ATOM 573 C CA . TYR A 1 71 ? 4.411 3.431 -8.624 1.00 96.25 71 TYR A CA 1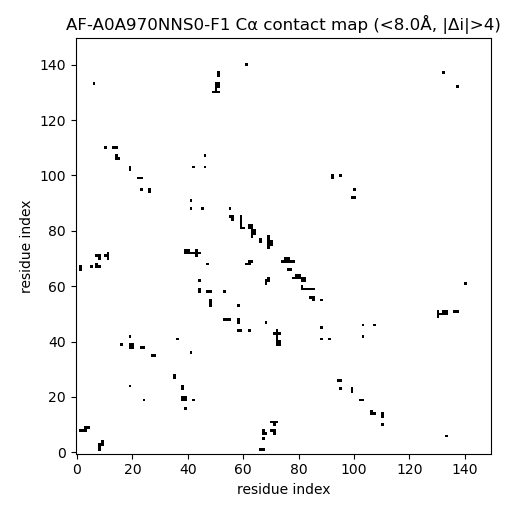
ATOM 574 C C . TYR A 1 71 ? 4.240 2.101 -7.894 1.00 96.25 71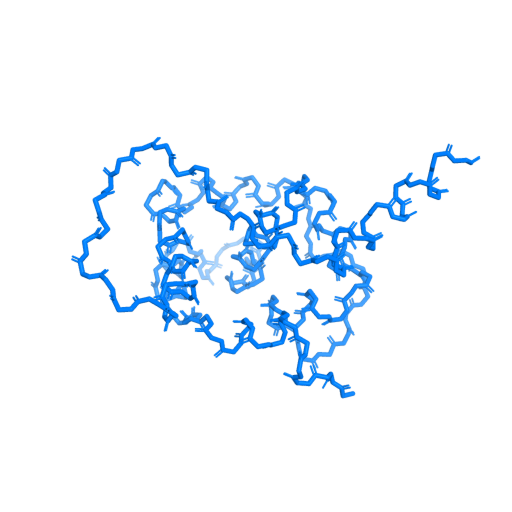 TYR A C 1
ATOM 576 O O . TYR A 1 71 ? 3.457 1.257 -8.321 1.00 96.25 71 TYR A O 1
ATOM 584 N N . PHE A 1 72 ? 4.926 1.920 -6.764 1.00 95.31 72 PHE A N 1
ATOM 585 C CA . PHE A 1 72 ? 4.753 0.733 -5.931 1.00 95.31 72 PHE A CA 1
ATOM 586 C C . PHE A 1 72 ? 3.305 0.571 -5.446 1.00 95.31 72 PHE A C 1
ATOM 588 O O . PHE A 1 72 ? 2.780 -0.537 -5.417 1.00 95.31 72 PHE A O 1
ATOM 595 N N . CYS A 1 73 ? 2.640 1.683 -5.150 1.00 95.94 73 CYS A N 1
ATOM 596 C CA . CYS A 1 73 ? 1.234 1.745 -4.767 1.00 95.94 73 CYS A CA 1
ATOM 597 C C . CYS A 1 73 ? 0.236 1.717 -5.941 1.00 95.94 73 CYS A C 1
ATOM 599 O O . CYS A 1 73 ? -0.962 1.847 -5.696 1.00 95.94 73 CYS A O 1
ATOM 601 N N . GLY A 1 74 ? 0.692 1.535 -7.185 1.00 95.44 74 GLY A N 1
ATOM 602 C CA . GLY A 1 74 ? -0.171 1.351 -8.359 1.00 95.44 74 GLY A CA 1
ATOM 603 C C . GLY A 1 74 ? -0.332 2.567 -9.273 1.00 95.44 74 GLY A C 1
ATOM 604 O O . GLY A 1 74 ? -1.022 2.466 -10.286 1.00 95.44 74 GLY A O 1
ATOM 605 N N . GLU A 1 75 ? 0.311 3.701 -8.983 1.00 95.62 75 GLU A N 1
ATOM 606 C CA . GLU A 1 75 ? 0.222 4.881 -9.850 1.00 95.62 75 GLU A CA 1
ATOM 607 C C . GLU A 1 75 ? 1.130 4.765 -11.081 1.00 95.62 75 GLU A C 1
ATOM 609 O O . GLU A 1 75 ? 2.322 4.469 -10.994 1.00 95.62 75 GLU A O 1
ATOM 614 N N . THR A 1 76 ? 0.600 5.076 -12.262 1.00 92.00 76 THR A N 1
ATOM 615 C CA . THR A 1 76 ? 1.376 5.051 -13.518 1.00 92.00 76 THR A CA 1
ATOM 616 C C . THR A 1 76 ? 2.073 6.375 -13.833 1.00 92.00 76 THR A C 1
ATOM 618 O O . THR A 1 76 ? 2.959 6.437 -14.688 1.00 92.00 76 THR A O 1
ATOM 621 N N . SER A 1 77 ? 1.667 7.449 -13.160 1.00 91.88 77 SER A N 1
ATOM 622 C CA . SER A 1 77 ? 2.166 8.813 -13.335 1.00 91.88 77 SER A CA 1
ATOM 623 C C . SER A 1 77 ? 2.239 9.517 -11.990 1.00 91.88 77 SER A C 1
ATOM 625 O O . SER A 1 77 ? 1.555 9.124 -11.054 1.00 91.88 77 SER A O 1
ATOM 627 N N . PHE A 1 78 ? 3.046 10.573 -11.901 1.00 92.62 78 PHE A N 1
ATOM 628 C CA . PHE A 1 78 ? 3.161 11.332 -10.663 1.00 92.62 78 PHE A CA 1
ATOM 629 C C . PHE A 1 78 ? 1.840 12.031 -10.315 1.00 92.62 78 PHE A C 1
ATOM 631 O O . PHE A 1 78 ? 1.320 12.810 -11.116 1.00 92.62 78 PHE A O 1
ATOM 638 N N . VAL A 1 79 ? 1.338 11.771 -9.113 1.00 93.81 79 VAL A N 1
ATOM 639 C CA . VAL A 1 79 ? 0.165 12.402 -8.517 1.00 93.81 79 VAL A CA 1
ATOM 640 C C . VAL A 1 79 ? 0.641 13.316 -7.383 1.00 93.81 79 VAL A C 1
ATOM 642 O O . VAL A 1 79 ? 1.258 12.834 -6.432 1.00 93.81 79 VAL A O 1
ATOM 645 N N . PRO A 1 80 ? 0.401 14.636 -7.462 1.00 91.94 80 PRO A N 1
ATOM 646 C CA . PRO A 1 80 ? 0.788 15.551 -6.397 1.00 91.94 80 PRO A CA 1
ATOM 647 C C . PRO A 1 80 ? -0.140 15.426 -5.181 1.00 91.94 80 PRO A C 1
ATOM 649 O O . PRO A 1 80 ? -1.356 15.290 -5.326 1.00 91.94 80 PRO A O 1
ATOM 652 N N . GLY A 1 81 ? 0.435 15.576 -3.987 1.00 92.88 81 GLY A N 1
ATOM 653 C CA . GLY A 1 81 ? -0.294 15.579 -2.717 1.00 92.88 81 GLY A CA 1
ATOM 654 C C . GLY A 1 81 ? -0.384 14.206 -2.051 1.00 92.88 81 GLY A C 1
ATOM 655 O O . GLY A 1 81 ? 0.119 13.205 -2.556 1.00 92.88 81 GLY A O 1
ATOM 656 N N . VAL A 1 82 ? -0.993 14.179 -0.866 1.00 93.44 82 VAL A N 1
ATOM 657 C CA . VAL A 1 82 ? -1.104 12.960 -0.059 1.00 93.44 82 VAL A CA 1
ATOM 658 C C . VAL A 1 82 ? -2.220 12.038 -0.576 1.00 93.44 82 VAL A C 1
ATOM 660 O O . VAL A 1 82 ? -3.289 12.518 -0.966 1.00 93.44 82 VAL A O 1
ATOM 663 N N . PRO A 1 83 ? -2.016 10.708 -0.570 1.00 94.06 83 PRO A N 1
ATOM 664 C CA . PRO A 1 83 ? -2.973 9.756 -1.132 1.00 94.06 83 PRO A CA 1
ATOM 665 C C . PRO A 1 83 ? -4.222 9.572 -0.258 1.00 94.06 83 PRO A C 1
ATOM 667 O O . PRO A 1 83 ? -5.313 9.282 -0.766 1.00 94.06 83 PRO A O 1
ATOM 670 N N . CYS A 1 84 ? -4.072 9.713 1.059 1.00 93.44 84 CYS A N 1
ATOM 671 C CA . CYS A 1 84 ? -5.105 9.519 2.073 1.00 93.44 84 CYS A CA 1
ATOM 672 C C . CYS A 1 84 ? -4.674 10.141 3.408 1.00 93.44 84 CYS A C 1
ATOM 674 O O . CYS A 1 84 ? -3.509 10.493 3.580 1.00 93.44 84 CYS A O 1
ATOM 676 N N . GLU A 1 85 ? -5.598 10.212 4.364 1.00 93.88 85 GLU A N 1
ATOM 677 C CA . GLU A 1 85 ? -5.268 10.551 5.753 1.00 93.88 85 GLU A CA 1
ATOM 678 C C . GLU A 1 85 ? -4.653 9.347 6.488 1.00 93.88 85 GLU A C 1
ATOM 680 O O . GLU A 1 85 ? -5.017 8.198 6.226 1.00 93.88 85 GLU A O 1
ATOM 685 N N . ALA A 1 86 ? -3.780 9.582 7.473 1.00 91.62 86 ALA A N 1
ATOM 686 C CA . ALA A 1 86 ? -3.158 8.509 8.267 1.00 91.62 86 ALA A CA 1
ATOM 687 C C . ALA A 1 86 ? -4.190 7.620 8.988 1.00 91.62 86 ALA A C 1
ATOM 689 O O . ALA A 1 86 ? -4.034 6.399 9.084 1.00 91.62 86 ALA A O 1
ATOM 690 N N . SER A 1 87 ? -5.311 8.205 9.417 1.00 93.44 87 SER A N 1
ATOM 691 C CA . SER A 1 87 ? -6.427 7.466 10.016 1.00 93.44 87 SER A CA 1
ATOM 692 C C . SER A 1 87 ? -7.049 6.445 9.055 1.00 93.44 87 SER A C 1
ATOM 694 O O . SER A 1 87 ? -7.526 5.400 9.505 1.00 93.44 87 SER A O 1
ATOM 696 N N . GLU A 1 88 ? -6.996 6.670 7.737 1.00 93.19 88 GLU A N 1
ATOM 697 C CA . GLU A 1 88 ? -7.495 5.715 6.743 1.00 93.19 88 GLU A CA 1
ATOM 698 C C . GLU A 1 88 ? -6.677 4.416 6.755 1.00 93.19 88 GLU A C 1
ATOM 700 O O . GLU A 1 88 ? -7.261 3.342 6.605 1.00 93.19 88 GLU A O 1
ATOM 705 N N . LEU A 1 89 ? -5.366 4.472 7.032 1.00 93.69 89 LEU A N 1
ATOM 706 C CA . LEU A 1 89 ? -4.533 3.274 7.208 1.00 93.69 89 LEU A CA 1
ATOM 707 C C . LEU A 1 89 ? -4.921 2.501 8.475 1.00 93.69 89 LEU A C 1
ATOM 709 O O . LEU A 1 89 ? -5.002 1.272 8.451 1.00 93.69 89 LEU A O 1
ATOM 713 N N . VAL A 1 90 ? -5.239 3.200 9.568 1.00 92.62 90 VAL A N 1
ATOM 714 C CA . VAL A 1 90 ? -5.755 2.574 10.798 1.00 92.62 90 VAL A CA 1
ATOM 715 C C . VAL A 1 90 ? -7.080 1.860 10.526 1.00 92.62 90 VAL A C 1
ATOM 717 O O . VAL A 1 90 ? -7.263 0.708 10.927 1.00 92.62 90 VAL A O 1
ATOM 720 N N . HIS A 1 91 ? -8.008 2.523 9.836 1.00 92.38 91 HIS A N 1
ATOM 721 C CA . HIS A 1 91 ? -9.301 1.942 9.482 1.00 92.38 91 HIS A CA 1
ATOM 722 C C . HIS A 1 91 ? -9.165 0.769 8.515 1.00 92.38 91 HIS A C 1
ATOM 724 O O . HIS A 1 91 ? -9.883 -0.219 8.660 1.00 92.38 91 HIS A O 1
ATOM 730 N N . PHE A 1 92 ? -8.236 0.847 7.564 1.00 94.12 92 PHE A N 1
ATOM 731 C CA . PHE A 1 92 ? -7.970 -0.237 6.632 1.00 94.12 92 PHE A CA 1
ATOM 732 C C . PHE A 1 92 ? -7.446 -1.480 7.353 1.00 94.12 92 PHE A C 1
ATOM 734 O O . PHE A 1 92 ? -8.021 -2.548 7.173 1.00 94.12 92 PHE A O 1
ATOM 741 N N . ARG A 1 93 ? -6.467 -1.339 8.260 1.00 94.00 93 ARG A N 1
ATOM 742 C CA . ARG A 1 93 ? -5.974 -2.462 9.082 1.00 94.00 93 ARG A CA 1
ATOM 743 C C . ARG A 1 93 ? -7.086 -3.112 9.905 1.00 94.00 93 ARG A C 1
ATOM 745 O O . ARG A 1 93 ? -7.197 -4.331 9.933 1.00 94.00 93 ARG A O 1
ATOM 752 N N . LYS A 1 94 ? -7.958 -2.305 10.520 1.00 92.31 94 LYS A N 1
ATOM 753 C CA . LYS A 1 94 ? -9.134 -2.816 11.246 1.00 92.31 94 LYS A CA 1
ATOM 754 C C . LYS A 1 94 ? -10.109 -3.564 10.334 1.00 92.31 94 LYS A C 1
ATOM 756 O O . LYS A 1 94 ? -10.706 -4.538 10.770 1.00 92.31 94 LYS A O 1
ATOM 761 N N . ARG A 1 95 ? -10.282 -3.103 9.092 1.00 92.88 95 ARG A N 1
ATOM 762 C CA . ARG A 1 95 ? -11.190 -3.710 8.110 1.00 92.88 95 ARG A CA 1
ATOM 763 C C . ARG A 1 95 ? -10.696 -5.072 7.635 1.00 92.88 95 ARG A C 1
ATOM 765 O O . ARG A 1 95 ? -11.503 -5.988 7.552 1.00 92.88 95 ARG A O 1
ATOM 772 N N . ILE A 1 96 ? -9.410 -5.188 7.301 1.00 91.81 96 ILE A N 1
ATOM 773 C CA . ILE A 1 96 ? -8.827 -6.443 6.800 1.00 91.81 96 ILE A CA 1
ATOM 774 C C . ILE A 1 96 ? -8.554 -7.457 7.920 1.00 91.81 96 ILE A C 1
ATOM 776 O O . ILE A 1 96 ? -8.453 -8.649 7.648 1.00 91.81 96 ILE A O 1
ATOM 780 N N . GLY A 1 97 ? -8.474 -6.992 9.171 1.00 90.12 97 GLY A N 1
ATOM 781 C CA . GLY A 1 97 ? -8.264 -7.839 10.341 1.00 90.12 97 GLY A CA 1
ATOM 782 C C . GLY A 1 97 ? -6.892 -8.514 10.358 1.00 90.12 97 GLY A C 1
ATOM 783 O O . GLY A 1 97 ? -6.024 -8.234 9.533 1.00 90.12 97 GLY A O 1
ATOM 784 N N . GLU A 1 98 ? -6.697 -9.414 11.319 1.00 89.38 98 GLU A N 1
ATOM 785 C CA . GLU A 1 98 ? -5.432 -10.142 11.489 1.00 89.38 98 GLU A CA 1
ATOM 786 C C . GLU A 1 98 ? -5.098 -11.005 10.268 1.00 89.38 98 GLU A C 1
ATOM 788 O O . GLU A 1 98 ? -3.971 -10.954 9.783 1.00 89.38 98 GLU A O 1
ATOM 793 N N . SER A 1 99 ? -6.090 -11.696 9.698 1.00 86.44 99 SER A N 1
ATOM 794 C CA . SER A 1 99 ? -5.909 -12.535 8.506 1.00 86.44 99 SER A CA 1
ATOM 795 C C . SER A 1 99 ? -5.448 -11.741 7.282 1.00 86.44 99 SER A C 1
ATOM 797 O O . SER A 1 99 ? -4.640 -12.222 6.489 1.00 86.44 99 SER A O 1
ATOM 799 N N . GLY A 1 100 ? -5.922 -10.503 7.120 1.00 89.00 100 GLY A N 1
ATOM 800 C CA . GLY A 1 100 ? -5.462 -9.634 6.045 1.00 89.00 100 GLY A CA 1
ATOM 801 C C . GLY A 1 100 ? -4.030 -9.146 6.243 1.00 89.00 100 GLY A C 1
ATOM 802 O O . GLY A 1 100 ? -3.270 -9.079 5.279 1.00 89.00 100 GLY A O 1
ATOM 803 N N . ILE A 1 101 ? -3.635 -8.837 7.481 1.00 89.19 101 ILE A N 1
ATOM 804 C CA . ILE A 1 101 ? -2.247 -8.466 7.794 1.00 89.19 101 ILE A CA 1
ATOM 805 C C . ILE A 1 101 ? -1.311 -9.656 7.578 1.00 89.19 101 ILE A C 1
ATOM 807 O O . ILE A 1 101 ? -0.251 -9.494 6.978 1.00 89.19 101 ILE A O 1
ATOM 811 N N . GLU A 1 102 ? -1.723 -10.853 7.994 1.00 87.00 102 GLU A N 1
ATOM 812 C CA . GLU A 1 102 ? -0.985 -12.092 7.754 1.00 87.00 102 GLU A CA 1
ATOM 813 C C . GLU A 1 102 ? -0.800 -12.358 6.255 1.00 87.00 102 GLU A C 1
ATOM 815 O O . GLU A 1 102 ? 0.290 -12.730 5.829 1.00 87.00 102 GLU A O 1
ATOM 820 N N . LEU A 1 103 ? -1.818 -12.094 5.428 1.00 89.88 103 LEU A N 1
ATOM 821 C CA . LEU A 1 103 ? -1.701 -12.216 3.974 1.00 89.88 103 LEU A CA 1
ATOM 822 C C . LEU A 1 103 ? -0.643 -11.259 3.397 1.00 89.88 103 LEU A C 1
ATOM 824 O O . LEU A 1 103 ? 0.168 -11.672 2.568 1.00 89.88 103 LEU A O 1
ATOM 828 N N . ILE A 1 104 ? -0.619 -10.000 3.851 1.00 89.56 104 ILE A N 1
ATOM 829 C CA . ILE A 1 104 ? 0.392 -9.007 3.438 1.00 89.56 104 ILE A CA 1
ATOM 830 C C . ILE A 1 104 ? 1.796 -9.451 3.864 1.00 89.56 104 ILE A C 1
ATOM 832 O O . ILE A 1 104 ? 2.748 -9.339 3.086 1.00 89.56 104 ILE A O 1
ATOM 836 N N . LEU A 1 105 ? 1.929 -9.984 5.078 1.00 86.00 105 LEU A 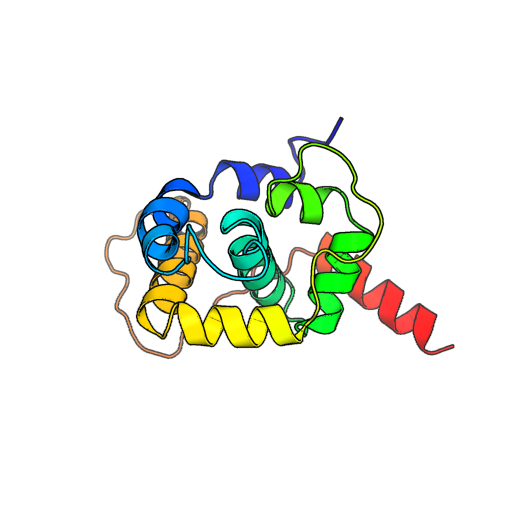N 1
ATOM 837 C CA . LEU A 1 105 ? 3.192 -10.496 5.601 1.00 86.00 105 LEU A CA 1
ATOM 838 C C . LEU A 1 105 ? 3.675 -11.713 4.804 1.00 86.00 105 LEU A C 1
ATOM 840 O O . LEU A 1 105 ? 4.814 -11.743 4.348 1.00 86.00 105 LEU A O 1
ATOM 844 N N . LYS A 1 106 ? 2.793 -12.687 4.562 1.00 85.88 106 LYS A N 1
ATOM 845 C CA . LYS A 1 106 ? 3.089 -13.895 3.782 1.00 85.88 106 LYS A CA 1
ATOM 846 C C . LYS A 1 106 ? 3.597 -13.547 2.388 1.00 85.88 106 LYS A C 1
ATOM 848 O O . LYS A 1 106 ? 4.562 -14.140 1.910 1.00 85.88 106 LYS A O 1
ATOM 853 N N . GLU A 1 107 ? 2.969 -12.568 1.751 1.00 88.00 107 GLU A N 1
ATOM 854 C CA . GLU A 1 107 ? 3.393 -12.081 0.446 1.00 88.00 107 GLU A CA 1
ATOM 855 C C . GLU A 1 107 ? 4.745 -11.357 0.502 1.00 88.00 107 GLU A C 1
ATOM 857 O O . GLU A 1 107 ? 5.606 -11.587 -0.348 1.00 88.00 107 GLU A O 1
ATOM 862 N N . SER A 1 108 ? 4.979 -10.545 1.536 1.00 80.88 108 SER A N 1
ATOM 863 C CA . SER A 1 108 ? 6.277 -9.896 1.768 1.00 80.88 108 SER A CA 1
ATOM 864 C C . SER A 1 108 ? 7.399 -10.928 1.932 1.00 80.88 108 SER A C 1
ATOM 866 O O . SER A 1 108 ? 8.456 -10.795 1.312 1.00 80.88 108 SER A O 1
ATOM 868 N N . ILE A 1 109 ? 7.141 -12.003 2.685 1.00 80.62 109 ILE A N 1
ATOM 869 C CA . ILE A 1 109 ? 8.066 -13.127 2.860 1.00 80.62 109 ILE A CA 1
ATOM 870 C C . ILE A 1 109 ? 8.289 -13.853 1.534 1.00 80.62 109 ILE A C 1
ATOM 872 O O . ILE A 1 109 ? 9.437 -14.100 1.188 1.00 80.62 109 ILE A O 1
ATOM 876 N N . ARG A 1 110 ? 7.241 -14.152 0.752 1.00 85.88 110 ARG A N 1
ATOM 877 C CA . ARG A 1 110 ? 7.363 -14.824 -0.558 1.00 85.88 110 ARG A CA 1
ATOM 878 C C . ARG A 1 110 ? 8.308 -14.074 -1.495 1.00 85.88 110 ARG A C 1
ATOM 880 O O . ARG A 1 110 ? 9.167 -14.678 -2.131 1.00 85.88 110 ARG A O 1
ATOM 887 N N . ILE A 1 111 ? 8.148 -12.755 -1.576 1.00 80.62 111 ILE A N 1
ATOM 888 C CA . ILE A 1 111 ? 8.955 -11.910 -2.463 1.00 80.62 111 ILE A CA 1
ATOM 889 C C . ILE A 1 111 ? 10.414 -11.832 -1.992 1.00 80.62 111 ILE A C 1
ATOM 891 O O . ILE A 1 111 ? 11.312 -11.649 -2.815 1.00 80.62 111 ILE A O 1
ATOM 895 N N . ASN A 1 112 ? 10.648 -11.975 -0.687 1.00 69.31 112 ASN A N 1
ATOM 896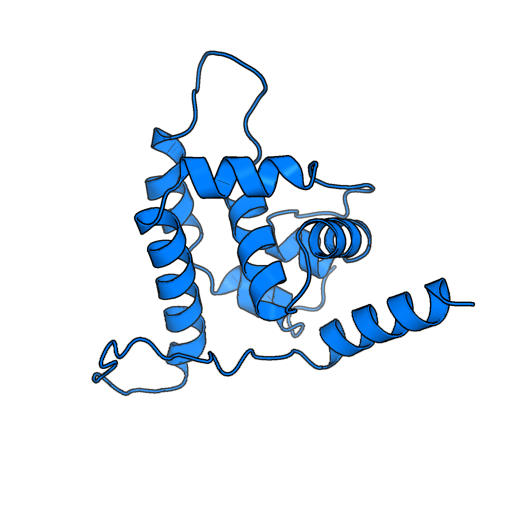 C CA . ASN A 1 112 ? 11.979 -11.976 -0.086 1.00 69.31 112 ASN A CA 1
ATOM 897 C C . ASN A 1 112 ? 12.649 -13.365 -0.125 1.00 69.31 112 ASN A C 1
ATOM 899 O O . ASN A 1 112 ? 13.862 -13.469 -0.258 1.00 69.31 112 ASN A O 1
ATOM 903 N N . GLY A 1 113 ? 11.853 -14.430 -0.018 1.00 58.00 113 GLY A N 1
ATOM 904 C CA . GLY A 1 113 ? 12.278 -15.827 0.051 1.00 58.00 113 GLY A CA 1
ATOM 905 C C . GLY A 1 113 ? 12.486 -16.490 -1.309 1.00 58.00 113 GLY A C 1
ATOM 906 O O . GLY A 1 113 ? 13.041 -17.578 -1.362 1.00 58.00 113 GLY A O 1
ATOM 907 N N . SER A 1 114 ? 12.126 -15.847 -2.426 1.00 51.34 114 SER A N 1
ATOM 908 C CA . SER A 1 114 ? 12.447 -16.365 -3.769 1.00 51.34 114 SER A CA 1
ATOM 909 C C . SER A 1 114 ? 13.953 -16.427 -4.075 1.00 51.34 114 SER A C 1
ATOM 911 O O . SER A 1 114 ? 14.326 -16.936 -5.127 1.00 51.34 114 SER A O 1
ATOM 913 N N . ASP A 1 115 ? 14.800 -15.903 -3.183 1.00 45.16 115 ASP A N 1
ATOM 914 C CA . ASP A 1 115 ? 16.262 -16.025 -3.237 1.00 45.16 115 ASP A CA 1
ATOM 915 C C . ASP A 1 115 ? 16.800 -17.152 -2.315 1.00 45.16 115 ASP A C 1
ATOM 917 O O . ASP A 1 115 ? 18.012 -17.337 -2.211 1.00 45.16 115 ASP A O 1
ATOM 921 N N . SER A 1 116 ? 15.926 -17.927 -1.658 1.00 42.25 116 SER A N 1
ATOM 922 C CA . SER A 1 116 ? 16.288 -19.089 -0.834 1.00 42.25 116 SER A CA 1
ATOM 923 C C . SER A 1 116 ? 15.355 -20.269 -1.118 1.00 42.25 116 SER A C 1
ATOM 925 O O . SER A 1 116 ? 14.209 -20.288 -0.671 1.00 42.25 116 SER A O 1
ATOM 927 N N . GLU A 1 117 ? 15.857 -21.270 -1.838 1.00 39.50 117 GLU A N 1
ATOM 928 C CA . GLU A 1 117 ? 15.313 -22.629 -1.804 1.00 39.50 117 GLU A CA 1
ATOM 929 C C . GLU A 1 117 ? 15.467 -23.174 -0.373 1.00 39.50 117 GLU A C 1
ATOM 931 O O . GLU A 1 117 ? 16.498 -23.750 -0.040 1.00 39.50 117 GLU A O 1
ATOM 936 N N . ASP A 1 118 ? 14.489 -22.949 0.506 1.00 37.56 118 ASP A N 1
ATOM 937 C CA . ASP A 1 118 ? 14.436 -23.661 1.785 1.00 37.56 118 ASP A CA 1
ATOM 938 C C . ASP A 1 118 ? 12.980 -23.879 2.231 1.00 37.56 118 ASP A C 1
ATOM 940 O O . ASP A 1 118 ? 12.279 -22.960 2.659 1.00 37.56 118 ASP A O 1
ATOM 944 N N . ASP A 1 119 ? 12.527 -25.129 2.117 1.00 38.06 119 ASP A N 1
ATOM 945 C CA . ASP A 1 119 ? 11.165 -25.615 2.397 1.00 38.06 119 ASP A CA 1
ATOM 946 C C . ASP A 1 119 ? 10.836 -25.718 3.905 1.00 38.06 119 ASP A C 1
ATOM 948 O O . ASP A 1 119 ? 9.889 -26.393 4.308 1.00 38.06 119 ASP A O 1
ATOM 952 N N . ASN A 1 120 ? 11.587 -25.040 4.776 1.00 37.22 120 ASN A N 1
ATOM 953 C CA . ASN A 1 120 ? 11.393 -25.089 6.228 1.00 37.22 120 ASN A CA 1
ATOM 954 C C . ASN A 1 120 ? 11.278 -23.692 6.847 1.00 37.22 120 ASN A C 1
ATOM 956 O O . ASN A 1 120 ? 12.078 -23.296 7.694 1.00 37.22 120 ASN A O 1
ATOM 960 N N . VAL A 1 121 ? 10.232 -22.944 6.486 1.00 41.50 121 VAL A N 1
ATOM 961 C CA . VAL A 1 121 ? 9.817 -21.776 7.280 1.00 41.50 121 VAL A CA 1
ATOM 962 C C . VAL A 1 121 ? 9.017 -22.277 8.485 1.00 41.50 121 VAL A C 1
ATOM 964 O O . VAL A 1 121 ? 7.790 -22.357 8.463 1.00 41.50 121 VAL A O 1
ATOM 967 N N . SER A 1 122 ? 9.732 -22.655 9.547 1.00 34.75 122 SER A N 1
ATOM 968 C CA . SER A 1 122 ? 9.145 -22.838 10.876 1.00 34.75 122 SER A CA 1
ATOM 969 C C . SER A 1 122 ? 8.664 -21.477 11.372 1.00 34.75 122 SER A C 1
ATOM 971 O O . SER A 1 122 ? 9.468 -20.579 11.622 1.00 34.75 122 SER A O 1
ATOM 973 N N . ILE A 1 123 ? 7.345 -21.326 11.484 1.00 42.62 123 ILE A N 1
ATOM 974 C CA . ILE A 1 123 ? 6.675 -20.142 12.026 1.00 42.62 123 ILE A CA 1
ATOM 975 C C . ILE A 1 123 ? 6.928 -20.134 13.538 1.00 42.62 123 ILE A C 1
ATOM 977 O O . ILE A 1 123 ? 6.132 -20.653 14.315 1.00 42.62 123 ILE A O 1
ATOM 981 N N . ASP A 1 124 ? 8.076 -19.598 13.944 1.00 29.55 124 ASP A N 1
ATOM 982 C CA . ASP A 1 124 ? 8.354 -19.241 15.331 1.00 29.55 124 ASP A CA 1
ATOM 983 C C . ASP A 1 124 ? 8.335 -17.711 15.456 1.00 29.55 124 ASP A C 1
ATOM 985 O O . ASP A 1 124 ? 8.918 -16.977 14.653 1.00 29.55 124 ASP A O 1
ATOM 989 N N . THR A 1 125 ? 7.572 -17.215 16.422 1.00 39.00 125 THR A N 1
ATOM 990 C CA . THR A 1 125 ? 6.968 -15.868 16.437 1.00 39.00 125 THR A CA 1
ATOM 991 C C . THR A 1 125 ? 7.926 -14.752 16.880 1.00 39.00 125 THR A C 1
ATOM 993 O O . THR A 1 125 ? 7.539 -13.818 17.579 1.00 39.00 125 THR A O 1
ATOM 996 N N . THR A 1 126 ? 9.187 -14.803 16.461 1.00 41.81 126 THR A N 1
ATOM 997 C CA . THR A 1 126 ? 10.161 -13.715 16.650 1.00 41.81 126 THR A CA 1
ATOM 998 C C . THR A 1 126 ? 10.899 -13.410 15.355 1.00 41.81 126 THR A C 1
ATOM 1000 O O . THR A 1 126 ? 12.125 -13.297 15.328 1.00 41.81 126 THR A O 1
ATOM 1003 N N . VAL A 1 127 ? 10.155 -13.263 14.260 1.00 38.44 127 VAL A N 1
ATOM 1004 C CA . VAL A 1 127 ? 10.714 -12.732 13.019 1.00 38.44 127 VAL A CA 1
ATOM 1005 C C . VAL A 1 127 ? 10.898 -11.227 13.223 1.00 38.44 127 VAL A C 1
ATOM 1007 O O . VAL A 1 127 ? 10.049 -10.412 12.872 1.00 38.44 127 VAL A O 1
ATOM 1010 N N . GLN A 1 128 ? 12.033 -10.836 13.812 1.00 37.31 128 GLN A N 1
ATOM 1011 C CA . GLN A 1 128 ? 12.670 -9.609 13.353 1.00 37.31 128 GLN A CA 1
ATOM 1012 C C . GLN A 1 128 ? 12.997 -9.884 11.896 1.00 37.31 128 GLN A C 1
ATOM 1014 O O . GLN A 1 128 ? 14.036 -10.469 11.582 1.00 37.31 128 GLN A O 1
ATOM 1019 N N . GLU A 1 129 ? 12.054 -9.551 11.011 1.00 40.66 129 GLU A N 1
ATOM 1020 C CA . GLU A 1 129 ? 12.327 -9.542 9.590 1.00 40.66 129 GLU A CA 1
ATOM 1021 C C . GLU A 1 129 ? 13.611 -8.747 9.459 1.00 40.66 129 GLU A C 1
ATOM 1023 O O . GLU A 1 129 ? 13.754 -7.661 10.029 1.00 40.66 129 GLU A O 1
ATOM 1028 N N . LYS A 1 130 ? 14.598 -9.325 8.785 1.00 38.25 130 LYS A N 1
ATOM 1029 C CA . LYS A 1 130 ? 15.727 -8.562 8.292 1.00 38.25 130 LYS A CA 1
ATOM 1030 C C . LYS A 1 130 ? 15.119 -7.579 7.300 1.00 38.25 130 LYS A C 1
ATOM 1032 O O . LYS A 1 130 ? 15.049 -7.869 6.110 1.00 38.25 130 LYS A O 1
ATOM 1037 N N . ILE A 1 131 ? 14.593 -6.472 7.831 1.00 40.16 131 ILE A N 1
ATOM 1038 C CA . ILE A 1 131 ? 14.005 -5.363 7.105 1.00 40.16 131 ILE A CA 1
ATOM 1039 C C . ILE A 1 131 ? 15.092 -5.017 6.107 1.00 40.16 131 ILE A C 1
ATOM 1041 O O . ILE A 1 131 ? 16.190 -4.608 6.501 1.00 40.16 131 ILE A O 1
ATOM 1045 N N . LEU A 1 132 ? 14.835 -5.286 4.828 1.00 42.16 132 LEU A N 1
ATOM 1046 C CA . LEU A 1 132 ? 15.652 -4.785 3.740 1.00 42.16 132 LEU A CA 1
ATOM 1047 C C . LEU A 1 132 ? 15.517 -3.263 3.796 1.00 42.16 132 LEU A C 1
ATOM 1049 O O . LEU A 1 132 ? 14.719 -2.661 3.085 1.00 42.16 132 LEU A O 1
ATOM 1053 N N . LEU A 1 133 ? 16.272 -2.649 4.708 1.00 43.28 133 LEU A N 1
ATOM 1054 C CA . LEU A 1 133 ? 16.496 -1.224 4.815 1.00 43.28 133 LEU A CA 1
ATOM 1055 C C . LEU A 1 133 ? 17.208 -0.859 3.528 1.00 43.28 133 LEU A C 1
ATOM 1057 O O . LEU A 1 133 ? 18.433 -0.894 3.450 1.00 43.28 133 LEU A O 1
ATOM 1061 N N . PHE A 1 134 ? 16.429 -0.595 2.485 1.00 48.50 134 PHE A N 1
ATOM 1062 C CA . PHE A 1 134 ? 16.935 -0.061 1.242 1.00 48.50 134 PHE A CA 1
ATOM 1063 C C . PHE A 1 134 ? 17.683 1.225 1.598 1.00 48.50 134 PHE A C 1
ATOM 1065 O O . PHE A 1 134 ? 17.029 2.210 1.968 1.00 48.50 134 PHE A O 1
ATOM 1072 N N . PRO A 1 135 ? 19.030 1.243 1.528 1.00 43.47 135 PRO A N 1
ATOM 1073 C CA . PRO A 1 135 ? 19.813 2.343 2.080 1.00 43.47 135 PRO A CA 1
ATOM 1074 C C . PRO A 1 135 ? 19.414 3.669 1.440 1.00 43.47 135 PRO A C 1
ATOM 1076 O O . PRO A 1 135 ? 19.403 4.703 2.096 1.00 43.47 135 PRO A O 1
ATOM 1079 N N . GLN A 1 136 ? 19.008 3.638 0.167 1.00 49.47 136 GLN A N 1
ATOM 1080 C CA . GLN A 1 136 ? 18.515 4.805 -0.551 1.00 49.47 136 GLN A CA 1
ATOM 1081 C C . GLN A 1 136 ? 17.236 5.403 0.053 1.00 49.47 136 GLN A C 1
ATOM 1083 O O . GLN A 1 136 ? 17.142 6.626 0.134 1.00 49.47 136 GLN A O 1
ATOM 1088 N N . ILE A 1 137 ? 16.288 4.580 0.520 1.00 50.50 137 ILE A N 1
ATOM 1089 C CA . ILE A 1 137 ? 15.031 5.076 1.097 1.00 50.50 137 ILE A CA 1
ATOM 1090 C C . ILE A 1 137 ? 15.286 5.591 2.513 1.00 50.50 137 ILE A C 1
ATOM 1092 O O . ILE A 1 137 ? 14.909 6.713 2.833 1.00 50.50 137 ILE A O 1
ATOM 1096 N N . GLN A 1 138 ? 16.032 4.841 3.332 1.00 51.19 138 GLN A N 1
ATOM 1097 C CA . GLN A 1 138 ? 16.393 5.277 4.683 1.00 51.19 138 GLN A CA 1
ATOM 1098 C C . GLN A 1 138 ? 17.215 6.574 4.669 1.00 51.19 138 GLN A C 1
ATOM 1100 O O . GLN A 1 138 ? 16.965 7.467 5.478 1.00 51.19 138 GLN A O 1
ATOM 1105 N N . ASN A 1 139 ? 18.174 6.713 3.747 1.00 51.88 139 ASN A N 1
ATOM 1106 C CA . ASN A 1 139 ? 18.973 7.930 3.612 1.00 51.88 139 ASN A CA 1
ATOM 1107 C C . ASN A 1 139 ? 18.121 9.123 3.168 1.00 51.88 139 ASN A C 1
ATOM 1109 O O . ASN A 1 139 ? 18.370 10.234 3.631 1.00 51.88 139 ASN A O 1
ATOM 1113 N N . TYR A 1 140 ? 17.114 8.915 2.315 1.00 53.47 140 TYR A N 1
ATOM 1114 C CA . TYR A 1 140 ? 16.171 9.967 1.939 1.00 53.47 140 TYR A CA 1
ATOM 1115 C C . TYR A 1 140 ? 15.343 10.423 3.152 1.00 53.47 140 TYR A C 1
ATOM 1117 O O . TYR A 1 140 ? 15.388 11.601 3.506 1.00 53.47 140 TYR A O 1
ATOM 1125 N N . THR A 1 141 ? 14.726 9.484 3.881 1.00 50.59 141 THR A N 1
ATOM 1126 C CA . THR A 1 141 ? 13.983 9.755 5.127 1.00 50.59 141 THR A CA 1
ATOM 1127 C C . THR A 1 141 ? 14.838 10.481 6.162 1.00 50.59 141 THR A C 1
ATOM 1129 O O . THR A 1 141 ? 14.435 11.488 6.738 1.00 50.59 141 THR A O 1
ATOM 1132 N N . ARG A 1 142 ? 16.058 9.983 6.398 1.00 52.09 142 ARG A N 1
ATOM 1133 C CA . ARG A 1 142 ? 16.971 10.529 7.405 1.00 52.09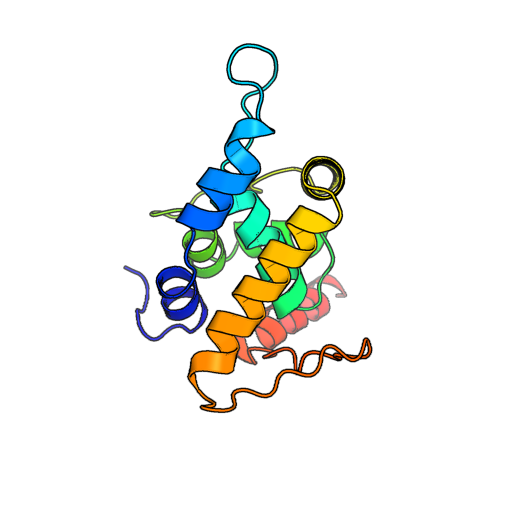 142 ARG A CA 1
ATOM 1134 C C . ARG A 1 142 ? 17.411 11.945 7.048 1.00 52.09 142 ARG A C 1
ATOM 1136 O O . ARG A 1 142 ? 17.511 12.784 7.936 1.00 52.09 142 ARG A O 1
ATOM 1143 N N . ARG A 1 143 ? 17.670 12.221 5.765 1.00 50.69 143 ARG A N 1
ATOM 1144 C CA . ARG A 1 143 ? 18.028 13.568 5.301 1.00 50.69 143 ARG A CA 1
ATOM 1145 C C . ARG A 1 143 ? 16.879 14.552 5.498 1.00 50.69 143 ARG A C 1
ATOM 1147 O O . ARG A 1 143 ? 17.152 15.644 5.983 1.00 50.69 143 ARG A O 1
ATOM 1154 N N . LEU A 1 144 ? 15.641 14.154 5.199 1.00 49.62 144 LEU A N 1
ATOM 1155 C CA . LEU A 1 144 ? 14.456 14.996 5.394 1.00 49.62 144 LEU A CA 1
ATOM 1156 C C . LEU A 1 144 ? 14.212 15.334 6.873 1.00 49.62 144 LEU A C 1
ATOM 1158 O O . LEU A 1 144 ? 14.043 16.503 7.215 1.00 49.62 144 LEU A O 1
ATOM 1162 N N . LEU A 1 145 ? 14.302 14.346 7.770 1.00 44.84 145 LEU A N 1
ATOM 1163 C CA . LEU A 1 145 ? 14.151 14.570 9.216 1.00 44.84 145 LEU A CA 1
ATOM 1164 C C . LEU A 1 145 ? 15.234 15.501 9.789 1.00 44.84 145 LEU A C 1
ATOM 1166 O O . LEU A 1 145 ? 14.948 16.344 10.639 1.00 44.84 145 LEU A O 1
ATOM 1170 N N . ILE A 1 146 ? 16.477 15.386 9.302 1.00 48.84 146 ILE A N 1
ATOM 1171 C CA . ILE A 1 146 ? 17.581 16.275 9.700 1.00 48.84 146 ILE A CA 1
ATOM 1172 C C . ILE A 1 146 ? 17.372 17.697 9.157 1.00 48.84 146 ILE A C 1
ATOM 1174 O O . ILE A 1 146 ? 17.714 18.655 9.848 1.00 48.84 146 ILE A O 1
ATOM 1178 N N . SER A 1 147 ? 16.820 17.860 7.950 1.00 43.06 147 SER A N 1
ATOM 1179 C CA . SER A 1 147 ? 16.527 19.188 7.393 1.00 43.06 147 SER A CA 1
ATOM 1180 C C . SER A 1 147 ? 15.315 19.872 8.022 1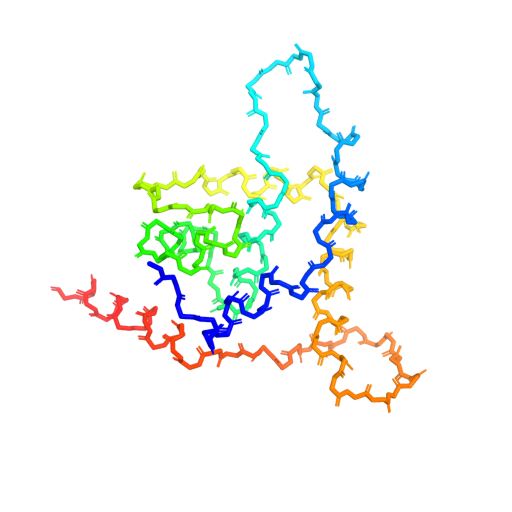.00 43.06 147 SER A C 1
ATOM 1182 O O . SER A 1 147 ? 15.301 21.093 8.060 1.00 43.06 147 SER A O 1
ATOM 1184 N N . ALA A 1 148 ? 14.335 19.120 8.533 1.00 43.50 148 ALA A N 1
ATOM 1185 C CA . ALA A 1 148 ? 13.153 19.669 9.206 1.00 43.50 148 ALA A CA 1
ATOM 1186 C C . ALA A 1 148 ? 13.401 20.050 10.682 1.00 43.50 148 ALA A C 1
ATOM 1188 O O . ALA A 1 148 ? 12.572 20.711 11.297 1.00 43.50 148 ALA A O 1
ATOM 1189 N N . SER A 1 149 ? 14.536 19.632 11.258 1.00 44.75 149 SER A N 1
ATOM 1190 C CA . SER A 1 149 ? 14.929 19.927 12.648 1.00 44.75 149 SER A CA 1
ATOM 1191 C C . SER A 1 149 ? 15.898 21.120 12.776 1.00 44.75 149 SER A C 1
ATOM 1193 O O . SER A 1 149 ? 16.576 21.251 13.797 1.00 44.75 149 SER A O 1
ATOM 1195 N N . LYS A 1 150 ? 16.008 21.963 11.742 1.00 39.91 150 LYS A N 1
ATOM 1196 C CA . LYS A 1 150 ? 16.770 23.223 11.727 1.00 39.91 150 LYS A CA 1
ATOM 1197 C C . LYS A 1 150 ? 15.870 24.367 11.294 1.00 39.91 150 LYS A C 1
ATOM 1199 O O . LYS A 1 150 ? 16.065 25.467 11.850 1.00 39.91 150 LYS A O 1
#

Sequence (150 aa):
MLNQKHPLFILANKVAWNIFEEAFLPLYCKVNGRPAKPIQLMVGLLMLKHICNVSDENVIEQWSENNYCQYFCGETSFVPGVPCEASELVHFRKRIGESGIELILKESIRINGSDSEDDNVSIDTTVQEKILLFPQIQNYTRRLLISASK

Mean predicted aligned error: 9.55 Å

Secondary structure (DSSP, 8-state):
---TTSHHHHHHHHS-HHHHHHHHGGGS-SSSSSPPPPHHHHHHHHHHHHHHT--HHHHHHHHHH-HHHHHHTT-SS---S-SS-HHHHHHHHHHHHHHHHHHHHHHHHHHHHTT---------S---------HHHHHHHHHHHHHHT-

Foldseek 3Di:
DDDCPDPLNVVLVLFPVVVQCVLCVVLADPPDDDHQADSLQLLLLVVQCQLQVHALVLSQVCCQVDPSSVVSSPDPDRDHDGRDDSVSSVVSCVSSDPVNVVVSVVRVCVSVCVVPPDPDPPPDPPPPPPRPNVVVSNVVSVVVVVVVVD